Protein AF-C5T0N0-F1 (afdb_monomer)

InterPro domains:
  IPR009057 Homedomain-like superfamily [SSF46689] (10-126)
  IPR025246 Transposase IS30-like HTH domain [PF13936] (7-50)
  IPR051917 Transposase/Integrase Enzymes [PTHR10948] (7-146)

Secondary structure (DSSP, 8-state):
--PPP-S--PPPHHHHHHHHHHHHTT--HHHHHHHTT--HHHHHHHHHHHEETTEE-HHHHHHHHHHHHHHTSPP-S--TTSHHHHHHHHHHHTT--HHHHHHHHHHHS-TT-TT---HHHHHHHHHHS-SSHHHHHHHHHSTT--SS---TTS---S-S---

Nearest PDB structures (foldseek):
  4zms-assembly1_B  TM=5.453E-01  e=1.876E+00  Streptococcus pneumoniae R6
  5z4y-assembly1_B  TM=4.726E-01  e=4.750E+00  unclassified
  5z4z-assembly1_A  TM=4.767E-01  e=5.016E+00  unclassified
  3tgn-assembly1_A  TM=3.312E-01  e=2.604E+00  Streptococcus pneumoniae D39

Organism: NCBI:txid573060

Radius of gyration: 24.15 Å; Cα contacts (8 Å, |Δi|>4): 108; chains: 1; bounding box: 55×48×53 Å

Foldseek 3Di:
DDDQPPDDDDQDLVLLVLLVVVVVVVDDLVVSCVVVVHDSVVSVVLQVVQADPVGRDSVSSVVVVVVCVVVPDPDLLQDVPDPLVVVVLVVLLVLDQLQNCQVVQPVVDPPPDSSHDHSVSVVCVLQVDDDDPSSVSSLVSHPDRDPDDDPPVDDDDDDDDDD

Structure (mmCIF, N/CA/C/O backbone):
data_AF-C5T0N0-F1
#
_entry.id   AF-C5T0N0-F1
#
loop_
_atom_site.group_PDB
_atom_site.id
_atom_site.type_symbol
_atom_site.label_atom_id
_atom_site.label_alt_id
_atom_site.label_comp_id
_atom_site.label_asym_id
_atom_site.label_entity_id
_atom_site.label_seq_id
_atom_site.pdbx_PDB_ins_code
_atom_site.Cartn_x
_atom_site.Cartn_y
_atom_site.Cartn_z
_atom_site.occupancy
_atom_site.B_iso_or_equiv
_atom_site.auth_seq_id
_atom_site.auth_comp_id
_atom_site.auth_asym_id
_atom_site.auth_atom_id
_atom_site.pdbx_PDB_model_num
ATOM 1 N N . MET A 1 1 ? -11.397 -25.705 25.704 1.00 38.53 1 MET A N 1
ATOM 2 C CA . MET A 1 1 ? -11.290 -24.236 25.554 1.00 38.53 1 MET A CA 1
ATOM 3 C C . MET A 1 1 ? -10.474 -23.961 24.301 1.00 38.53 1 MET A C 1
ATOM 5 O O . MET A 1 1 ? -9.317 -24.360 24.297 1.00 38.53 1 MET A O 1
ATOM 9 N N . PRO A 1 2 ? -11.041 -23.396 23.223 1.00 42.66 2 PRO A N 1
ATOM 10 C CA . PRO A 1 2 ? -10.270 -23.150 22.011 1.00 42.66 2 PRO A CA 1
ATOM 11 C C . PRO A 1 2 ? -9.270 -22.023 22.291 1.00 42.66 2 PRO A C 1
ATOM 13 O O . PRO A 1 2 ? -9.649 -20.901 22.630 1.00 42.66 2 PRO A O 1
ATOM 16 N N . THR A 1 3 ? -7.984 -22.349 22.226 1.00 46.69 3 THR A N 1
ATOM 17 C CA . THR A 1 3 ? -6.883 -21.396 22.342 1.00 46.69 3 THR A CA 1
ATOM 18 C C . THR A 1 3 ? -6.934 -20.451 21.145 1.00 46.69 3 THR A C 1
ATOM 20 O O . THR A 1 3 ? -6.961 -20.878 19.992 1.00 46.69 3 THR A O 1
ATOM 23 N N . ALA A 1 4 ? -7.016 -19.148 21.413 1.00 55.41 4 ALA A N 1
ATOM 24 C CA . ALA A 1 4 ? -7.015 -18.135 20.368 1.00 55.41 4 ALA A CA 1
ATOM 25 C C . ALA A 1 4 ? -5.711 -18.254 19.567 1.00 55.41 4 ALA A C 1
ATOM 27 O O . ALA A 1 4 ? -4.623 -18.124 20.129 1.00 55.41 4 ALA A O 1
ATOM 28 N N . SER A 1 5 ? -5.814 -18.524 18.265 1.00 51.25 5 SER A N 1
ATOM 29 C CA . SER A 1 5 ? -4.648 -18.551 17.392 1.00 51.25 5 SER A CA 1
ATOM 30 C C . SER A 1 5 ? -3.956 -17.184 17.444 1.00 51.25 5 SER A C 1
ATOM 32 O O . SER A 1 5 ? -4.575 -16.139 17.251 1.00 51.25 5 SER A O 1
ATOM 34 N N . SER A 1 6 ? -2.649 -17.183 17.717 1.00 60.88 6 SER A N 1
ATOM 35 C CA . SER A 1 6 ? -1.809 -15.974 17.790 1.00 60.88 6 SER A CA 1
ATOM 36 C C . SER A 1 6 ? -1.534 -15.362 16.404 1.00 60.88 6 SER A C 1
ATOM 38 O O . SER A 1 6 ? -0.584 -14.607 16.203 1.00 60.88 6 SER A O 1
ATOM 40 N N . HIS A 1 7 ? -2.344 -15.708 15.402 1.00 69.12 7 HIS A N 1
ATOM 41 C CA . HIS A 1 7 ? -2.203 -15.169 14.063 1.00 69.12 7 HIS A CA 1
ATOM 42 C C . HIS A 1 7 ? -3.078 -13.928 13.935 1.00 69.12 7 HIS A C 1
ATOM 44 O O . HIS A 1 7 ? -4.301 -13.990 14.070 1.00 69.12 7 HIS A O 1
ATOM 50 N N . TYR A 1 8 ? -2.456 -12.787 13.644 1.00 75.62 8 TYR A N 1
ATOM 51 C CA . TYR A 1 8 ? -3.187 -11.559 13.356 1.00 75.62 8 TYR A CA 1
ATOM 52 C C . TYR A 1 8 ? -4.181 -11.808 12.211 1.00 75.62 8 TYR A C 1
ATOM 54 O O . TYR A 1 8 ? -3.794 -12.239 11.123 1.00 75.62 8 TYR A O 1
ATOM 62 N N . HIS A 1 9 ? -5.464 -11.560 12.477 1.00 80.25 9 HIS A N 1
ATOM 63 C CA . HIS A 1 9 ? -6.548 -11.627 11.502 1.00 80.25 9 HIS A CA 1
ATOM 64 C C . HIS A 1 9 ? -7.163 -10.242 11.363 1.00 80.25 9 HIS A C 1
ATOM 66 O O . HIS A 1 9 ? -7.634 -9.649 12.338 1.00 80.25 9 HIS A O 1
ATOM 72 N N . GLN A 1 10 ? -7.131 -9.710 10.146 1.00 84.69 10 GLN A N 1
ATOM 73 C CA . GLN A 1 10 ? -7.710 -8.409 9.869 1.00 84.69 10 GLN A CA 1
ATOM 74 C C . GLN A 1 10 ? -9.235 -8.510 9.802 1.00 84.69 10 GLN A C 1
ATOM 76 O O . GLN A 1 10 ? -9.760 -9.426 9.173 1.00 84.69 10 GLN A O 1
ATOM 81 N N . LEU A 1 11 ? -9.920 -7.538 10.416 1.00 87.25 11 LEU A N 1
ATOM 82 C CA . LEU A 1 11 ? -11.373 -7.406 10.333 1.00 87.25 11 LEU A CA 1
ATOM 83 C C . LEU A 1 11 ? -11.805 -7.204 8.881 1.00 87.25 11 LEU A C 1
ATOM 85 O O . LEU A 1 11 ? -11.363 -6.244 8.225 1.00 87.25 11 LEU A O 1
ATOM 89 N N . GLN A 1 12 ? -12.665 -8.100 8.417 1.00 89.12 12 GLN A N 1
ATOM 90 C CA . GLN A 1 12 ? -13.261 -8.051 7.089 1.00 89.12 12 GLN A CA 1
ATOM 91 C C . GLN A 1 12 ? -14.480 -7.109 7.075 1.00 89.12 12 GLN A C 1
ATOM 93 O O . GLN A 1 12 ? -14.938 -6.679 8.141 1.00 89.12 12 GLN A O 1
ATOM 98 N N . PRO A 1 13 ? -14.990 -6.711 5.897 1.00 86.56 13 PRO A N 1
ATOM 99 C CA . PRO A 1 13 ? -16.190 -5.879 5.805 1.00 86.56 13 PRO A CA 1
ATOM 100 C C . PRO A 1 13 ? -17.394 -6.482 6.544 1.00 86.56 13 PRO A C 1
ATOM 102 O O . PRO A 1 13 ? -18.126 -5.757 7.216 1.00 86.56 13 PRO A O 1
ATOM 105 N N . GLU A 1 14 ? -17.554 -7.803 6.495 1.00 90.25 14 GLU A N 1
ATOM 106 C CA . GLU A 1 14 ? -18.658 -8.543 7.116 1.00 90.25 14 GLU A CA 1
ATOM 107 C C . GLU A 1 14 ? -18.582 -8.469 8.649 1.00 90.25 14 GLU A C 1
ATOM 109 O O . GLU A 1 14 ? -19.593 -8.251 9.327 1.00 90.25 14 GLU A O 1
ATOM 114 N N . ASP A 1 15 ? -17.364 -8.546 9.201 1.00 90.00 15 ASP A N 1
ATOM 115 C CA . ASP A 1 15 ? -17.125 -8.343 10.632 1.00 90.00 15 ASP A CA 1
ATOM 116 C C . ASP A 1 15 ? -17.594 -6.940 11.052 1.00 90.00 15 ASP A C 1
ATOM 118 O O . ASP A 1 15 ? -18.262 -6.786 12.072 1.00 90.00 15 ASP A O 1
ATOM 122 N N . ARG A 1 16 ? -17.297 -5.902 10.253 1.00 90.06 16 ARG A N 1
ATOM 123 C CA . ARG A 1 16 ? -17.686 -4.508 10.550 1.00 90.06 16 ARG A CA 1
ATOM 124 C C . ARG A 1 16 ? -19.195 -4.293 10.499 1.00 90.06 16 ARG A C 1
ATOM 126 O O . ARG A 1 16 ? -19.726 -3.562 11.335 1.00 90.06 16 ARG A O 1
ATOM 133 N N . VAL A 1 17 ? -19.889 -4.927 9.553 1.00 91.69 17 VAL A N 1
ATOM 134 C CA . VAL A 1 17 ? -21.361 -4.904 9.489 1.00 91.69 17 VAL A CA 1
ATOM 135 C C . VAL A 1 17 ? -21.952 -5.523 10.757 1.00 91.69 17 VAL A C 1
ATOM 137 O O . VAL A 1 17 ? -22.823 -4.927 11.390 1.00 91.69 17 VAL A O 1
ATOM 140 N N . THR A 1 18 ? -21.409 -6.663 11.186 1.00 91.44 18 THR A N 1
ATOM 141 C CA . THR A 1 18 ? -21.847 -7.357 12.404 1.00 91.44 18 THR A CA 1
ATOM 142 C C . THR A 1 18 ? -21.590 -6.520 13.661 1.00 91.44 18 THR A C 1
ATOM 144 O O . THR A 1 18 ? -22.474 -6.392 14.508 1.00 91.44 18 THR A O 1
ATOM 147 N N . ILE A 1 19 ? -20.416 -5.881 13.769 1.00 91.69 19 ILE A N 1
ATOM 148 C CA . ILE A 1 19 ? -20.100 -4.955 14.870 1.00 91.69 19 ILE A CA 1
ATOM 149 C C . ILE A 1 19 ? -21.118 -3.810 14.916 1.00 91.69 19 ILE A C 1
ATOM 151 O O . ILE A 1 19 ? -21.615 -3.498 15.995 1.00 91.69 19 ILE A O 1
ATOM 155 N N . ALA A 1 20 ? -21.454 -3.209 13.769 1.00 90.56 20 ALA A N 1
ATOM 156 C CA . ALA A 1 20 ? -22.421 -2.114 13.706 1.00 90.56 20 ALA A CA 1
ATOM 157 C C . ALA A 1 20 ? -23.822 -2.548 14.163 1.00 90.56 20 ALA A C 1
ATOM 159 O O . ALA A 1 20 ? -24.408 -1.887 15.020 1.00 90.56 20 ALA A O 1
ATOM 160 N N . SER A 1 21 ? -24.318 -3.688 13.669 1.00 92.38 21 SER A N 1
ATOM 161 C CA . SER A 1 21 ? -25.629 -4.226 14.059 1.00 92.38 21 SER A CA 1
ATOM 162 C C . SER A 1 21 ? -25.706 -4.516 15.560 1.00 92.38 21 SER A C 1
ATOM 164 O O . SER A 1 21 ? -26.648 -4.102 16.233 1.00 92.38 21 SER A O 1
ATOM 166 N N . LEU A 1 22 ? -24.700 -5.196 16.117 1.00 91.75 22 LEU A N 1
ATOM 167 C CA . LEU A 1 22 ? -24.694 -5.552 17.538 1.00 91.75 22 LEU A CA 1
ATOM 168 C C . LEU A 1 22 ? -24.502 -4.330 18.441 1.00 91.75 22 LEU A C 1
ATOM 170 O O . LEU A 1 22 ? -25.012 -4.297 19.562 1.00 91.75 22 LEU A O 1
ATOM 174 N N . LYS A 1 23 ? -23.783 -3.311 17.961 1.00 89.81 23 LYS A N 1
ATOM 175 C CA . LYS A 1 23 ? -23.607 -2.061 18.698 1.00 89.81 23 LYS A CA 1
ATOM 176 C C . LYS A 1 23 ? -24.904 -1.253 18.759 1.00 89.81 23 LYS A C 1
ATOM 178 O O . LYS A 1 23 ? -25.201 -0.721 19.824 1.00 89.81 23 LYS A O 1
ATOM 183 N N . GLN A 1 24 ? -25.689 -1.223 17.679 1.00 89.19 24 GLN A N 1
ATOM 184 C CA . GLN A 1 24 ? -27.035 -0.626 17.669 1.00 89.19 24 GLN A CA 1
ATOM 185 C C . GLN A 1 24 ? -27.994 -1.342 18.631 1.00 89.19 24 GLN A C 1
ATOM 187 O O . GLN A 1 24 ? -28.815 -0.702 19.279 1.00 89.19 24 GLN A O 1
ATOM 192 N N . GLN A 1 25 ? -27.837 -2.657 18.791 1.00 91.44 25 GLN A N 1
ATOM 193 C CA . GLN A 1 25 ? -28.573 -3.471 19.767 1.00 91.44 25 GLN A CA 1
ATOM 194 C C . GLN A 1 25 ? -28.031 -3.347 21.209 1.00 91.44 25 GLN A C 1
ATOM 196 O O . GLN A 1 25 ? -28.440 -4.100 22.089 1.00 91.44 25 GLN A O 1
ATOM 201 N N . ASN A 1 26 ? -27.104 -2.417 21.477 1.00 90.06 26 ASN A N 1
ATOM 202 C CA . ASN A 1 26 ? -26.491 -2.178 22.790 1.00 90.06 26 ASN A CA 1
ATOM 203 C C . ASN A 1 26 ? -25.754 -3.385 23.403 1.00 90.06 26 ASN A C 1
ATOM 205 O O . ASN A 1 26 ? -25.547 -3.448 24.618 1.00 90.06 26 ASN A O 1
ATOM 209 N N . HIS A 1 27 ? -25.280 -4.330 22.586 1.00 91.81 27 HIS A N 1
ATOM 210 C CA . HIS A 1 27 ? -24.440 -5.410 23.093 1.00 91.81 27 HIS A CA 1
ATOM 211 C C . HIS A 1 27 ? -23.094 -4.888 23.619 1.00 91.81 27 HIS A C 1
ATOM 213 O O . HIS A 1 27 ? -22.478 -3.968 23.073 1.00 91.81 27 HIS A O 1
ATOM 219 N N . SER A 1 28 ? -22.590 -5.527 24.679 1.00 93.44 28 SER A N 1
ATOM 220 C CA . SER A 1 28 ? -21.266 -5.216 25.223 1.00 93.44 28 SER A CA 1
ATOM 221 C C . SER A 1 28 ? -20.149 -5.666 24.277 1.00 93.44 28 SER A C 1
ATOM 223 O O . SER A 1 28 ? -20.264 -6.679 23.584 1.00 93.44 28 SER A O 1
ATOM 225 N N . ASN A 1 29 ? -19.000 -4.983 24.317 1.00 92.38 29 ASN A N 1
ATOM 226 C CA . ASN A 1 29 ? -17.834 -5.331 23.490 1.00 92.38 29 ASN A CA 1
ATOM 227 C C . ASN A 1 29 ? -17.395 -6.798 23.677 1.00 92.38 29 ASN A C 1
ATOM 229 O O . ASN A 1 29 ? -16.913 -7.428 22.738 1.00 92.38 29 ASN A O 1
ATOM 233 N N . ARG A 1 30 ? -17.587 -7.367 24.879 1.00 92.94 30 ARG A N 1
ATOM 234 C CA . ARG A 1 30 ? -17.297 -8.781 25.171 1.00 92.94 30 ARG A CA 1
ATOM 235 C C . ARG A 1 30 ? -18.291 -9.736 24.503 1.00 92.94 30 ARG A C 1
ATOM 237 O O . ARG A 1 30 ? -17.898 -10.837 24.136 1.00 92.94 30 ARG A O 1
ATOM 244 N N . ALA A 1 31 ? -19.560 -9.350 24.359 1.00 92.62 31 ALA A N 1
ATOM 245 C CA . ALA A 1 31 ? -20.556 -10.143 23.637 1.00 92.62 31 ALA A CA 1
ATOM 246 C C . ALA A 1 31 ? -20.263 -10.153 22.130 1.00 92.62 31 ALA A C 1
ATOM 248 O O . ALA A 1 31 ? -20.165 -11.227 21.542 1.00 92.62 31 ALA A O 1
ATOM 249 N N . ILE A 1 32 ? -19.982 -8.979 21.555 1.00 92.38 32 ILE A N 1
ATOM 250 C CA . ILE A 1 32 ? -19.588 -8.824 20.143 1.00 92.38 32 ILE A CA 1
ATOM 251 C C . ILE A 1 32 ? -18.346 -9.670 19.827 1.00 92.38 32 ILE A C 1
ATOM 253 O O . ILE A 1 32 ? -18.305 -10.406 18.845 1.00 92.38 32 ILE A O 1
ATOM 257 N N . ALA A 1 33 ? -17.339 -9.615 20.701 1.00 92.56 33 ALA A N 1
ATOM 258 C CA . ALA A 1 33 ? -16.105 -10.377 20.553 1.00 92.56 33 ALA A CA 1
ATOM 259 C C . ALA A 1 33 ? -16.329 -11.899 20.557 1.00 92.56 33 ALA A C 1
ATOM 261 O O . ALA A 1 33 ? -15.711 -12.608 19.763 1.00 92.56 33 ALA A O 1
ATOM 262 N N . ARG A 1 34 ? -17.234 -12.400 21.412 1.00 92.50 34 ARG A N 1
ATOM 263 C CA . ARG A 1 34 ? -17.602 -13.825 21.440 1.00 92.50 34 ARG A CA 1
ATOM 264 C C . ARG A 1 34 ? -18.289 -14.257 20.149 1.00 92.50 34 ARG A C 1
ATOM 266 O O . ARG A 1 34 ? -17.954 -15.318 19.639 1.00 92.50 34 ARG A O 1
ATOM 273 N N . GLN A 1 35 ? -19.188 -13.431 19.616 1.00 91.56 35 GLN A N 1
ATOM 274 C CA . GLN A 1 35 ? -19.923 -13.730 18.386 1.00 91.56 35 GLN A CA 1
ATOM 275 C C . GLN A 1 35 ? -19.025 -13.739 17.143 1.00 91.56 35 GLN A C 1
ATOM 277 O O . GLN A 1 35 ? -19.210 -14.566 16.261 1.00 91.56 35 GLN A O 1
ATOM 282 N N . LEU A 1 36 ? -18.018 -12.862 17.093 1.00 89.12 36 LEU A N 1
ATOM 283 C CA . LEU A 1 36 ? -17.050 -12.803 15.989 1.00 89.12 36 LEU A CA 1
ATOM 284 C C . LEU A 1 36 ? -15.839 -13.725 16.178 1.00 89.12 36 LEU A C 1
ATOM 286 O O . LEU A 1 36 ? -14.947 -13.751 15.331 1.00 89.12 36 LEU A O 1
ATOM 290 N N . HIS A 1 37 ? -15.759 -14.444 17.301 1.00 89.38 37 HIS A N 1
ATOM 291 C CA . HIS A 1 37 ? -14.575 -15.215 17.688 1.00 89.38 37 HIS A CA 1
ATOM 292 C C . HIS A 1 37 ? -13.284 -14.371 17.608 1.00 89.38 37 HIS A C 1
ATOM 294 O O . HIS A 1 37 ? -12.274 -14.758 17.007 1.00 89.38 37 HIS A O 1
ATOM 300 N N . ARG A 1 38 ? -13.330 -13.164 18.186 1.00 88.75 38 ARG A N 1
ATOM 301 C CA . ARG A 1 38 ? -12.212 -12.209 18.253 1.00 88.75 38 ARG A CA 1
ATOM 302 C C . ARG A 1 38 ? -11.928 -11.800 19.691 1.00 88.75 38 ARG A C 1
ATOM 304 O O . ARG A 1 38 ? -12.728 -12.012 20.595 1.00 88.75 38 ARG A O 1
ATOM 311 N N . SER A 1 39 ? -10.772 -11.175 19.910 1.00 90.19 39 SER A N 1
ATOM 312 C CA . SER A 1 39 ? -10.462 -10.604 21.219 1.00 90.19 39 SER A CA 1
ATOM 313 C C . SER A 1 39 ? -11.333 -9.363 21.495 1.00 90.19 39 SER A C 1
ATOM 315 O O . SER A 1 39 ? -11.531 -8.543 20.589 1.00 90.19 39 SER A O 1
ATOM 317 N N . PRO A 1 40 ? -11.802 -9.147 22.740 1.00 90.25 40 PRO A N 1
ATOM 318 C CA . PRO A 1 40 ? -12.497 -7.914 23.119 1.00 90.25 40 PRO A CA 1
ATOM 319 C C . PRO A 1 40 ? -11.666 -6.648 22.870 1.00 90.25 40 PRO A C 1
ATOM 321 O O . PRO A 1 40 ? -12.216 -5.601 22.531 1.00 90.25 40 PRO A O 1
ATOM 324 N N . ALA A 1 41 ? -10.337 -6.752 22.978 1.00 90.25 41 ALA A N 1
ATOM 325 C CA . ALA A 1 41 ? -9.419 -5.659 22.675 1.00 90.25 41 ALA A CA 1
ATOM 326 C C . ALA A 1 41 ? -9.455 -5.268 21.187 1.00 90.25 41 ALA A C 1
ATOM 328 O O . ALA A 1 41 ? -9.376 -4.083 20.869 1.00 90.25 41 ALA A O 1
ATOM 329 N N . THR A 1 42 ? -9.618 -6.231 20.272 1.00 90.75 42 THR A N 1
ATOM 330 C CA . THR A 1 42 ? -9.764 -5.960 18.833 1.00 90.75 42 THR A CA 1
ATOM 331 C C . THR A 1 42 ? -11.011 -5.121 18.562 1.00 90.75 42 THR A C 1
ATOM 333 O O . THR A 1 42 ? -10.915 -4.105 17.879 1.00 90.75 42 THR A O 1
ATOM 336 N N . ILE A 1 43 ? -12.150 -5.503 19.150 1.00 91.25 43 ILE A N 1
ATOM 337 C CA . ILE A 1 43 ? -13.418 -4.773 19.004 1.00 91.25 43 ILE A CA 1
ATOM 338 C C . ILE A 1 43 ? -13.306 -3.368 19.602 1.00 91.25 43 ILE A C 1
ATOM 340 O O . ILE A 1 43 ? -13.660 -2.393 18.949 1.00 91.25 43 ILE A O 1
ATOM 344 N N . SER A 1 44 ? -12.737 -3.245 20.806 1.00 92.00 44 SER A N 1
ATOM 345 C CA . SER A 1 44 ? -12.542 -1.942 21.452 1.00 92.00 44 SER A CA 1
ATOM 346 C C . SER A 1 44 ? -11.688 -0.996 20.606 1.00 92.00 44 SER A C 1
ATOM 348 O O . SER A 1 44 ? -12.047 0.166 20.441 1.00 92.00 44 SER A O 1
ATOM 350 N N . ARG A 1 45 ? -10.573 -1.487 20.044 1.00 89.94 45 ARG A N 1
ATOM 351 C CA . ARG A 1 45 ? -9.693 -0.685 19.181 1.00 89.94 45 ARG A CA 1
ATOM 352 C C . ARG A 1 45 ? -10.372 -0.294 17.869 1.00 89.94 45 ARG A C 1
ATOM 354 O O . ARG A 1 45 ? -10.106 0.791 17.370 1.00 89.94 45 ARG A O 1
ATOM 361 N N . GLU A 1 46 ? -11.190 -1.169 17.284 1.00 90.94 46 GLU A N 1
ATOM 362 C CA . GLU A 1 46 ? -11.925 -0.860 16.049 1.00 90.94 46 GLU A CA 1
ATOM 363 C C . GLU A 1 46 ? -12.973 0.229 16.281 1.00 90.94 46 GLU A C 1
ATOM 365 O O . GLU A 1 46 ? -13.047 1.166 15.486 1.00 90.94 46 GLU A O 1
ATOM 370 N N . LEU A 1 47 ? -13.735 0.126 17.376 1.00 89.19 47 LEU A N 1
ATOM 371 C CA . LEU A 1 47 ? -14.719 1.134 17.761 1.00 89.19 47 LEU A CA 1
ATOM 372 C C . LEU A 1 47 ? -14.026 2.470 18.043 1.00 89.19 47 LEU A C 1
ATOM 374 O O . LEU A 1 47 ? -14.338 3.443 17.382 1.00 89.19 47 LEU A O 1
ATOM 378 N N . GLN A 1 48 ? -13.009 2.507 18.911 1.00 88.88 48 GLN A N 1
ATOM 379 C CA . GLN A 1 48 ? -12.295 3.751 19.241 1.00 88.88 48 GLN A CA 1
ATOM 380 C C . GLN A 1 48 ? -11.666 4.450 18.027 1.00 88.88 48 GLN A C 1
ATOM 382 O O . GLN A 1 48 ? -11.591 5.672 17.992 1.00 88.88 48 GLN A O 1
ATOM 387 N N . ARG A 1 49 ? -11.176 3.693 17.038 1.00 85.75 49 ARG A N 1
ATOM 388 C CA . ARG A 1 49 ? -10.500 4.265 15.859 1.00 85.75 49 ARG A CA 1
ATOM 389 C C . ARG A 1 49 ? -11.446 4.790 14.789 1.00 85.75 49 ARG A C 1
ATOM 391 O O . ARG A 1 49 ? -10.999 5.562 13.945 1.00 85.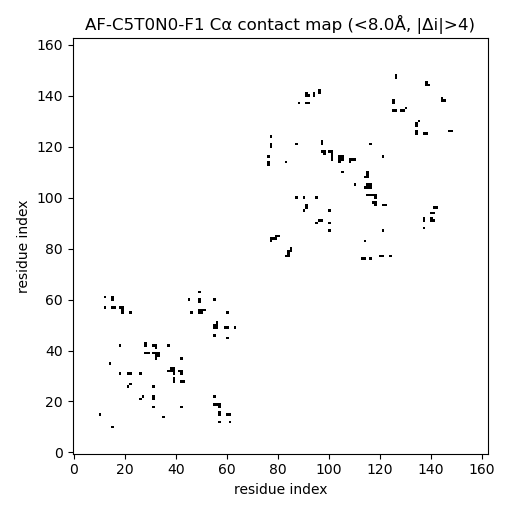75 49 ARG A O 1
ATOM 398 N N . ASN A 1 50 ? -12.679 4.297 14.749 1.00 84.56 50 ASN A N 1
ATOM 399 C CA . ASN A 1 50 ? -13.628 4.621 13.686 1.00 84.56 50 ASN A CA 1
ATOM 400 C C . ASN A 1 50 ? -14.986 5.083 14.242 1.00 84.56 50 ASN A C 1
ATOM 402 O O . ASN A 1 50 ? -15.981 5.022 13.520 1.00 84.56 50 ASN A O 1
ATOM 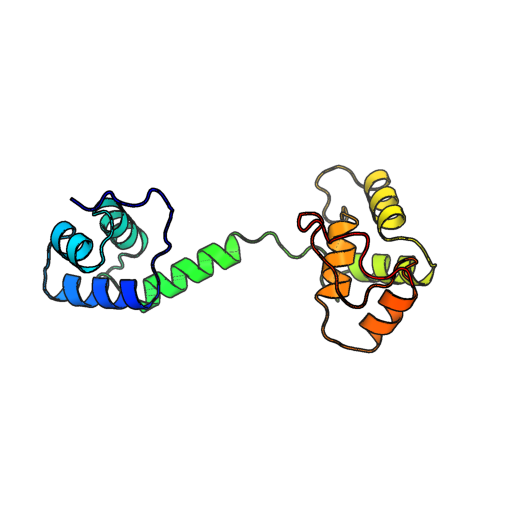406 N N . ASP A 1 51 ? -15.030 5.503 15.508 1.00 80.81 51 ASP A N 1
ATOM 407 C CA . ASP A 1 51 ? -16.198 6.159 16.086 1.00 80.81 51 ASP A CA 1
ATOM 408 C C . ASP A 1 51 ? -16.364 7.527 15.427 1.00 80.81 51 ASP A C 1
ATOM 410 O O . ASP A 1 51 ? -15.383 8.253 15.231 1.00 80.81 51 ASP A O 1
ATOM 414 N N . CYS A 1 52 ? -17.589 7.875 15.055 1.00 76.31 52 CYS A N 1
ATOM 415 C CA . CYS A 1 52 ? -17.913 9.212 14.580 1.00 76.31 52 CYS A CA 1
ATOM 416 C C . CYS A 1 52 ? -19.010 9.825 15.453 1.00 76.31 52 CYS A C 1
ATOM 418 O O . CYS A 1 52 ? -19.583 9.165 16.317 1.00 76.31 52 CYS A O 1
ATOM 420 N N . SER A 1 53 ? -19.308 11.106 15.244 1.00 73.00 53 SER A N 1
ATOM 421 C CA . SER A 1 53 ? -20.300 11.838 16.042 1.00 73.00 53 SER A CA 1
ATOM 422 C C . SER A 1 53 ? -21.706 11.222 16.013 1.00 73.00 53 SER A C 1
ATOM 424 O O . SER A 1 53 ? -22.480 11.457 16.934 1.00 73.00 53 SER A O 1
ATOM 426 N N . SER A 1 54 ? -22.035 10.416 14.997 1.00 77.38 54 SER A N 1
ATOM 427 C CA . SER A 1 54 ? -23.301 9.679 14.878 1.00 77.38 54 SER A CA 1
ATOM 428 C C . SER A 1 54 ? -23.211 8.197 15.287 1.00 77.38 54 SER A C 1
ATOM 430 O O . SER A 1 54 ? -24.169 7.449 15.094 1.00 77.38 54 SER A O 1
ATOM 432 N N . GLY A 1 55 ? -22.088 7.769 15.875 1.00 80.19 55 GLY A N 1
ATOM 433 C CA . GLY A 1 55 ? -21.822 6.398 16.317 1.00 80.19 55 GLY A CA 1
ATOM 434 C C . GLY A 1 55 ? -20.992 5.572 15.328 1.00 80.19 55 GLY A C 1
ATOM 435 O O . GLY A 1 55 ? -20.438 6.071 14.356 1.00 80.19 55 GLY A O 1
ATOM 436 N N . TYR A 1 56 ? -20.879 4.264 15.563 1.00 82.88 56 TYR A N 1
ATOM 437 C CA . TYR A 1 56 ? -20.034 3.405 14.730 1.00 82.88 56 TYR A CA 1
ATOM 438 C C . TYR A 1 56 ? -20.660 3.111 13.353 1.00 82.88 56 TYR A C 1
ATOM 440 O O . TYR A 1 56 ? -21.644 2.376 13.247 1.00 82.88 56 TYR A O 1
ATOM 448 N N . GLY A 1 57 ? -20.041 3.624 12.282 1.00 83.62 57 GLY A N 1
ATOM 449 C CA . GLY A 1 57 ? -20.439 3.370 10.893 1.00 83.62 57 GLY A CA 1
ATOM 450 C C . GLY A 1 57 ? -19.532 2.362 10.176 1.00 83.62 57 GLY A C 1
ATOM 451 O O . GLY A 1 57 ? -18.352 2.636 9.948 1.00 83.62 57 GLY A O 1
ATOM 452 N N . ASN A 1 58 ? -20.080 1.222 9.737 1.00 84.38 58 ASN A N 1
ATOM 453 C CA . ASN A 1 58 ? -19.304 0.166 9.061 1.00 84.38 58 ASN A CA 1
ATOM 454 C C . ASN A 1 58 ? -18.620 0.650 7.760 1.00 84.38 58 ASN A C 1
ATOM 456 O O . ASN A 1 58 ? -17.426 0.410 7.567 1.00 84.38 58 ASN A O 1
ATOM 460 N N . ALA A 1 59 ? -19.332 1.395 6.907 1.00 84.62 59 ALA A N 1
ATOM 461 C CA . ALA A 1 59 ? -18.803 1.924 5.650 1.00 84.62 59 ALA A CA 1
ATOM 462 C C . ALA A 1 59 ? -17.692 2.958 5.890 1.00 84.62 59 ALA A C 1
ATOM 464 O O . ALA A 1 59 ? -16.679 2.969 5.188 1.00 84.62 59 ALA A O 1
ATOM 465 N N . HIS A 1 60 ? -17.843 3.781 6.932 1.00 86.00 60 HIS A N 1
ATOM 466 C CA . HIS A 1 60 ? -16.828 4.744 7.348 1.00 86.00 60 HIS A CA 1
ATOM 467 C C . HIS A 1 60 ? -15.561 4.036 7.849 1.00 86.00 60 HIS A C 1
ATOM 469 O O . HIS A 1 60 ? -14.464 4.331 7.374 1.00 86.00 60 HIS A O 1
ATOM 475 N N . ALA A 1 61 ? -15.706 3.041 8.730 1.00 84.38 61 ALA A N 1
ATOM 476 C CA . ALA A 1 61 ? -14.591 2.235 9.226 1.00 84.38 61 ALA A CA 1
ATOM 477 C C . ALA A 1 61 ? -13.845 1.508 8.091 1.00 84.38 61 ALA A C 1
ATOM 479 O O . ALA A 1 61 ? -12.608 1.481 8.061 1.00 84.38 61 ALA A O 1
ATOM 480 N N . GLN A 1 62 ? -14.586 0.975 7.113 1.00 85.00 62 GLN A N 1
ATOM 481 C CA . GLN A 1 62 ? -14.012 0.356 5.920 1.00 85.00 62 GLN A CA 1
ATOM 482 C C . GLN A 1 62 ? -13.236 1.375 5.072 1.00 85.00 62 GLN A C 1
ATOM 484 O O . GLN A 1 62 ? -12.078 1.125 4.723 1.00 85.00 62 GLN A O 1
ATOM 489 N N . SER A 1 63 ? -13.837 2.532 4.780 1.00 85.94 63 SER A N 1
ATOM 490 C CA . SER A 1 63 ? -13.205 3.609 4.007 1.00 85.94 63 SER A CA 1
ATOM 491 C C . SER A 1 63 ? -11.917 4.101 4.670 1.00 85.94 63 SER A C 1
ATOM 493 O O . SER A 1 63 ? -10.861 4.121 4.036 1.00 85.94 63 SER A O 1
ATOM 495 N N . GLN A 1 64 ? -11.951 4.368 5.978 1.00 86.19 64 GLN A N 1
ATOM 496 C CA . GLN A 1 64 ? -10.778 4.777 6.746 1.00 86.19 64 GLN A CA 1
ATOM 497 C C . GLN A 1 64 ? -9.671 3.712 6.744 1.00 86.19 64 GLN A C 1
ATOM 499 O O . GLN A 1 64 ? -8.488 4.030 6.598 1.00 86.19 64 GLN A O 1
ATOM 504 N N . SER A 1 65 ? -10.025 2.428 6.869 1.00 83.94 65 SER A N 1
ATOM 505 C CA . SER A 1 65 ? -9.049 1.337 6.761 1.00 83.94 65 SER A CA 1
ATOM 506 C C . SER A 1 65 ? -8.386 1.295 5.379 1.00 83.94 65 SER A C 1
ATOM 508 O O . SER A 1 65 ? -7.176 1.062 5.284 1.00 83.94 65 SER A O 1
ATOM 510 N N . LEU A 1 66 ? -9.151 1.502 4.306 1.00 85.19 66 LEU A N 1
ATOM 511 C CA . LEU A 1 66 ? -8.617 1.563 2.944 1.00 85.19 66 LEU A CA 1
ATOM 512 C C . LEU A 1 66 ? -7.747 2.804 2.739 1.00 85.19 66 LEU A C 1
ATOM 514 O O . LEU A 1 66 ? -6.668 2.694 2.158 1.00 85.19 66 LEU A O 1
ATOM 518 N N . GLN A 1 67 ? -8.162 3.958 3.256 1.00 85.94 67 GLN A N 1
ATOM 519 C CA . GLN A 1 67 ? -7.401 5.200 3.182 1.00 85.94 67 GLN A CA 1
ATOM 520 C C . GLN A 1 67 ? -6.053 5.072 3.891 1.00 85.94 67 GLN A C 1
ATOM 522 O O . GLN A 1 67 ? -5.026 5.345 3.278 1.00 85.94 67 GLN A O 1
ATOM 527 N N . ARG A 1 68 ? -6.013 4.539 5.119 1.00 83.75 68 ARG A N 1
ATOM 528 C CA . ARG A 1 68 ? -4.749 4.270 5.831 1.00 83.75 68 ARG A CA 1
ATOM 529 C C . ARG A 1 68 ? -3.824 3.348 5.037 1.00 83.75 68 ARG A C 1
ATOM 531 O O . ARG A 1 68 ? -2.623 3.589 4.967 1.00 83.75 68 ARG A O 1
ATOM 538 N N . ARG A 1 69 ? -4.376 2.322 4.379 1.00 81.81 69 ARG A N 1
ATOM 539 C CA . ARG A 1 69 ? -3.606 1.439 3.482 1.00 81.81 69 ARG A CA 1
ATOM 540 C C . ARG A 1 69 ? -3.091 2.151 2.236 1.00 81.81 69 ARG A C 1
ATOM 542 O O . ARG A 1 69 ? -2.027 1.789 1.749 1.00 81.81 69 ARG A O 1
ATOM 549 N N . ARG A 1 70 ? -3.839 3.113 1.695 1.00 77.50 70 ARG A N 1
ATOM 550 C CA . ARG A 1 70 ? -3.414 3.923 0.545 1.00 77.50 70 ARG A CA 1
ATOM 551 C C . ARG A 1 70 ? -2.309 4.897 0.953 1.00 77.50 70 ARG A C 1
ATOM 553 O O . ARG A 1 70 ? -1.256 4.874 0.334 1.00 77.50 70 ARG A O 1
ATOM 560 N N . CYS A 1 71 ? -2.510 5.665 2.022 1.00 77.19 71 CYS A N 1
ATOM 561 C CA . CYS A 1 71 ? -1.549 6.654 2.518 1.00 77.19 71 CYS A CA 1
ATOM 562 C C . CYS A 1 71 ? -0.274 6.021 3.098 1.00 77.19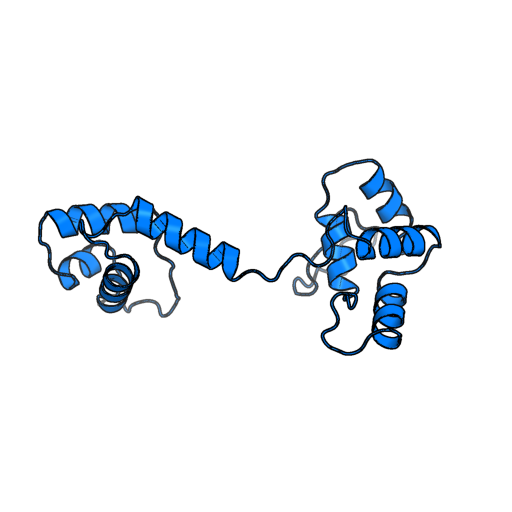 71 CYS A C 1
ATOM 564 O O . CYS A 1 71 ? 0.785 6.631 3.048 1.00 77.19 71 CYS A O 1
ATOM 566 N N . GLY A 1 72 ? -0.357 4.799 3.632 1.00 71.75 72 GLY A N 1
ATOM 567 C CA . GLY A 1 72 ? 0.808 4.062 4.128 1.00 71.75 72 GLY A CA 1
ATOM 568 C C . GLY A 1 72 ? 1.670 3.429 3.031 1.00 71.75 72 GLY A C 1
ATOM 569 O O . GLY A 1 72 ? 2.707 2.845 3.344 1.00 71.75 72 GLY A O 1
ATOM 570 N N . ARG A 1 73 ? 1.256 3.492 1.757 1.00 70.69 73 ARG A N 1
ATOM 571 C CA . ARG A 1 73 ? 2.083 3.010 0.647 1.00 70.69 73 ARG A CA 1
ATOM 572 C C . ARG A 1 73 ? 3.052 4.110 0.218 1.00 70.69 73 ARG A C 1
ATOM 574 O O . ARG A 1 73 ? 2.612 5.238 0.011 1.00 70.69 73 ARG A O 1
ATOM 581 N N . PRO A 1 74 ? 4.350 3.796 0.053 1.00 66.31 74 PRO A N 1
ATOM 582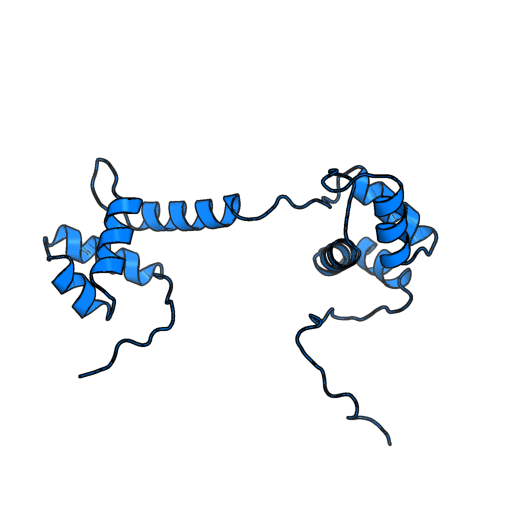 C CA . PRO A 1 74 ? 5.302 4.766 -0.463 1.00 66.31 74 PRO A CA 1
ATOM 583 C C . PRO A 1 74 ? 4.869 5.227 -1.858 1.00 66.31 74 PRO A C 1
ATOM 585 O O . PRO A 1 74 ? 4.333 4.436 -2.640 1.00 66.31 74 PRO A O 1
ATOM 588 N N . ALA A 1 75 ? 5.115 6.502 -2.163 1.00 66.56 75 ALA A N 1
ATOM 589 C CA . ALA A 1 75 ? 4.837 7.060 -3.478 1.00 66.56 75 ALA A CA 1
ATOM 590 C C . ALA A 1 75 ? 5.544 6.242 -4.572 1.00 66.56 75 ALA A C 1
ATOM 592 O O . ALA A 1 75 ? 6.695 5.816 -4.417 1.00 66.56 75 ALA A O 1
ATOM 593 N N . ILE A 1 76 ? 4.846 6.015 -5.686 1.00 66.25 76 ILE A N 1
ATOM 594 C CA . ILE A 1 76 ? 5.413 5.324 -6.844 1.00 66.25 76 ILE A CA 1
ATOM 595 C C . ILE A 1 76 ? 6.467 6.251 -7.457 1.00 66.25 76 ILE A C 1
ATOM 597 O O . ILE A 1 76 ? 6.130 7.241 -8.095 1.00 66.25 76 ILE A O 1
ATOM 601 N N . LYS A 1 77 ? 7.752 5.934 -7.259 1.00 69.12 77 LYS A N 1
ATOM 602 C CA . LYS A 1 77 ? 8.874 6.757 -7.754 1.00 69.12 77 LYS A CA 1
ATOM 603 C C . LYS A 1 77 ? 8.978 6.807 -9.284 1.00 69.12 77 LYS A C 1
ATOM 605 O O . LYS A 1 77 ? 9.499 7.762 -9.847 1.00 69.12 77 LYS A O 1
ATOM 610 N N . LEU A 1 78 ? 8.515 5.757 -9.955 1.00 72.56 78 LEU A N 1
ATOM 611 C CA . LEU A 1 78 ? 8.552 5.618 -11.409 1.00 72.56 78 LEU A CA 1
ATOM 612 C C . LEU A 1 78 ? 7.123 5.694 -11.950 1.00 72.56 78 LEU A C 1
ATOM 614 O O . LEU A 1 78 ? 6.465 4.672 -12.143 1.00 72.56 78 LEU A O 1
ATOM 618 N N . HIS A 1 79 ? 6.641 6.919 -12.133 1.00 74.06 79 HIS A N 1
ATOM 619 C CA . HIS A 1 79 ? 5.409 7.189 -12.866 1.00 74.06 79 HIS A CA 1
ATOM 620 C C . HIS A 1 79 ? 5.724 7.274 -14.370 1.00 74.06 79 HIS A C 1
ATOM 622 O O . HIS A 1 79 ? 6.771 7.828 -14.698 1.00 74.06 79 HIS A O 1
ATOM 628 N N . PRO A 1 80 ? 4.862 6.787 -15.283 1.00 70.62 80 PRO A N 1
ATOM 629 C CA . PRO A 1 80 ? 5.089 6.893 -16.730 1.00 70.62 80 PRO A CA 1
ATOM 630 C C . PRO A 1 80 ? 5.390 8.320 -17.217 1.00 70.62 80 PRO A C 1
ATOM 632 O O . PRO A 1 80 ? 6.210 8.505 -18.108 1.00 70.62 80 PRO A O 1
ATOM 635 N N . ASP A 1 81 ? 4.790 9.322 -16.575 1.00 75.31 81 ASP A N 1
ATOM 636 C CA . ASP A 1 81 ? 4.989 10.739 -16.915 1.00 75.31 81 ASP A CA 1
ATOM 637 C C . ASP A 1 81 ? 6.137 11.410 -16.138 1.00 75.31 81 ASP A C 1
ATOM 639 O O . ASP A 1 81 ? 6.321 12.623 -16.220 1.00 75.31 81 ASP A O 1
ATOM 643 N N . SER A 1 82 ? 6.909 10.664 -15.336 1.00 83.62 82 SER A N 1
ATOM 644 C CA . SER A 1 82 ? 8.029 11.252 -14.598 1.00 83.62 82 SER A CA 1
ATOM 645 C C . SER A 1 82 ? 9.273 11.388 -15.478 1.00 83.62 82 SER A C 1
ATOM 647 O O . SER A 1 82 ? 9.606 10.507 -16.272 1.00 83.62 82 SER A O 1
ATOM 649 N N . ILE A 1 83 ? 10.031 12.470 -15.274 1.00 85.25 83 ILE A N 1
ATOM 650 C CA . ILE A 1 83 ? 11.333 12.693 -15.934 1.00 85.25 83 ILE A CA 1
ATOM 651 C C . ILE A 1 83 ? 12.263 11.494 -15.700 1.00 85.25 83 ILE A C 1
ATOM 653 O O . ILE A 1 83 ? 12.976 11.046 -16.595 1.00 85.25 83 ILE A O 1
ATOM 657 N N . LEU A 1 84 ? 12.209 10.922 -14.496 1.00 86.75 84 LEU A N 1
ATOM 658 C CA . LEU A 1 84 ? 12.991 9.752 -14.122 1.00 86.75 84 LEU A CA 1
ATOM 659 C C . LEU A 1 84 ? 12.643 8.521 -14.960 1.00 86.75 84 LEU A C 1
ATOM 661 O O . LEU A 1 84 ? 13.540 7.775 -15.344 1.00 86.75 84 LEU A O 1
ATOM 665 N N . TRP A 1 85 ? 11.362 8.309 -15.265 1.00 87.94 85 TRP A N 1
ATOM 666 C CA . TRP A 1 85 ? 10.948 7.222 -16.143 1.00 87.94 85 TRP A CA 1
ATOM 667 C C . TRP A 1 85 ? 11.440 7.437 -17.573 1.00 87.94 85 TRP A C 1
ATOM 669 O O . TRP A 1 85 ? 11.999 6.509 -18.154 1.00 87.94 85 TRP A O 1
ATOM 679 N N . ALA A 1 86 ? 11.329 8.656 -18.107 1.00 87.44 8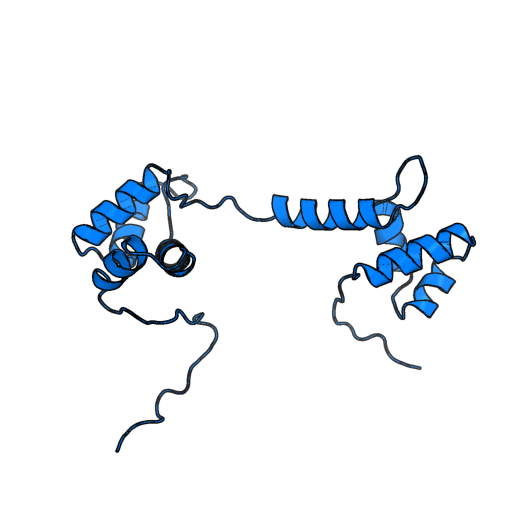6 ALA A N 1
ATOM 680 C CA . ALA A 1 86 ? 11.857 8.983 -19.432 1.00 87.44 86 ALA A CA 1
ATOM 681 C C . ALA A 1 86 ? 13.371 8.708 -19.531 1.00 87.44 86 ALA A C 1
ATOM 683 O O . ALA A 1 86 ? 13.826 8.096 -20.501 1.00 87.44 86 ALA A O 1
ATOM 684 N N . LEU A 1 87 ? 14.139 9.068 -18.496 1.00 89.44 87 LEU A N 1
ATOM 685 C CA . LEU A 1 87 ? 15.568 8.751 -18.403 1.00 89.44 87 LEU A CA 1
ATOM 686 C C . LEU A 1 87 ? 15.827 7.240 -18.356 1.00 89.44 87 LEU A C 1
ATOM 688 O O . LEU A 1 87 ? 16.687 6.741 -19.080 1.00 89.44 87 LEU A O 1
ATOM 692 N N . VAL A 1 88 ? 15.079 6.494 -17.538 1.00 89.62 88 VAL A N 1
ATOM 693 C CA . VAL A 1 88 ? 15.212 5.030 -17.447 1.00 89.62 88 VAL A CA 1
ATOM 694 C C . VAL A 1 88 ? 14.899 4.368 -18.792 1.00 89.62 88 VAL A C 1
ATOM 696 O O . VAL A 1 88 ? 15.670 3.521 -19.236 1.00 89.62 88 VAL A O 1
ATOM 699 N N . VAL A 1 89 ? 13.823 4.771 -19.473 1.00 89.31 89 VAL A N 1
ATOM 700 C CA . VAL A 1 89 ? 13.454 4.264 -20.808 1.00 89.31 89 VAL A CA 1
ATOM 701 C C . VAL A 1 89 ? 14.543 4.570 -21.833 1.00 89.31 89 VAL A C 1
ATOM 703 O O . VAL A 1 89 ? 14.918 3.689 -22.607 1.00 89.31 89 VAL A O 1
ATOM 706 N N . HIS A 1 90 ? 15.090 5.787 -21.819 1.00 90.25 90 HIS A N 1
ATOM 707 C CA . HIS A 1 90 ? 16.188 6.165 -22.703 1.00 90.25 90 HIS A CA 1
ATOM 708 C C . HIS A 1 90 ? 17.426 5.279 -22.484 1.00 90.25 90 HIS A C 1
ATOM 710 O O . HIS A 1 90 ? 17.959 4.721 -23.440 1.00 90.25 90 HIS A O 1
ATOM 716 N N . LEU A 1 91 ? 17.835 5.063 -21.230 1.00 90.38 91 LEU A N 1
ATOM 717 C CA . LEU A 1 91 ? 18.976 4.199 -20.904 1.00 90.38 91 LEU A CA 1
ATOM 718 C C . LEU A 1 91 ? 18.721 2.725 -21.266 1.00 90.38 91 LEU A C 1
ATOM 720 O O . LEU A 1 91 ? 19.618 2.050 -21.772 1.00 90.38 91 LEU A O 1
ATOM 724 N N . LEU A 1 92 ? 17.496 2.224 -21.076 1.00 90.38 92 LEU A N 1
ATOM 725 C CA . LEU A 1 92 ? 17.114 0.870 -21.496 1.00 90.38 92 LEU A CA 1
ATOM 726 C C . LEU A 1 92 ? 17.210 0.702 -23.020 1.00 90.38 92 LEU A C 1
ATOM 728 O O . LEU A 1 92 ? 17.738 -0.304 -23.496 1.00 90.38 92 LEU A O 1
ATOM 732 N N . ARG A 1 93 ? 16.791 1.709 -23.799 1.00 89.25 93 ARG A N 1
ATOM 733 C CA . ARG A 1 93 ? 16.948 1.720 -25.267 1.00 89.25 93 ARG A CA 1
ATOM 734 C C . ARG A 1 93 ? 18.412 1.692 -25.704 1.00 89.25 93 ARG A C 1
ATOM 736 O O . ARG A 1 93 ? 18.737 1.033 -26.688 1.00 89.25 93 ARG A O 1
ATOM 743 N N . LEU A 1 94 ? 19.303 2.301 -24.922 1.00 89.69 94 LEU A N 1
ATOM 744 C CA . LEU A 1 94 ? 20.758 2.206 -25.096 1.00 89.69 94 LEU A CA 1
ATOM 745 C C . LEU A 1 94 ? 21.349 0.854 -24.647 1.00 89.69 94 LEU A C 1
ATOM 747 O O . LEU A 1 94 ? 22.568 0.710 -24.595 1.00 89.69 94 LEU A O 1
ATOM 751 N N . ARG A 1 95 ? 20.510 -0.146 -24.335 1.00 86.94 95 ARG A N 1
ATOM 752 C CA . ARG A 1 95 ? 20.894 -1.496 -23.878 1.00 86.94 95 ARG A CA 1
ATOM 753 C C . ARG A 1 95 ? 21.592 -1.531 -22.516 1.00 86.94 95 ARG A C 1
ATOM 755 O O . ARG A 1 95 ? 22.292 -2.499 -22.212 1.00 86.94 95 ARG A O 1
ATOM 762 N N . TRP A 1 96 ? 21.377 -0.523 -21.673 1.00 89.88 96 TRP A N 1
ATOM 763 C CA . TRP A 1 96 ? 21.850 -0.567 -20.290 1.00 89.88 96 TRP A CA 1
ATOM 764 C C . TRP A 1 96 ? 21.000 -1.539 -19.475 1.00 89.88 96 TRP A C 1
ATOM 766 O O . TRP A 1 96 ? 19.775 -1.577 -19.603 1.00 89.88 96 TRP A O 1
ATOM 776 N N . SER A 1 97 ? 21.632 -2.319 -18.599 1.00 87.75 97 SER A N 1
ATOM 777 C CA . SER A 1 97 ? 20.894 -3.189 -17.685 1.00 87.75 97 SER A CA 1
ATOM 778 C C . SER A 1 97 ? 20.234 -2.371 -16.562 1.00 87.75 97 SER A C 1
ATOM 780 O O . SER A 1 97 ? 20.789 -1.358 -16.128 1.00 87.75 97 SER A O 1
ATOM 782 N N . PRO A 1 98 ? 19.088 -2.813 -16.006 1.00 90.38 98 PRO A N 1
ATOM 783 C CA . PRO A 1 98 ? 18.478 -2.160 -14.844 1.00 90.38 98 PRO A CA 1
ATOM 784 C C . PRO A 1 98 ? 19.436 -1.991 -13.654 1.00 90.38 98 PRO A C 1
ATOM 786 O O . PRO A 1 98 ? 19.334 -1.019 -12.908 1.00 90.38 98 PRO A O 1
ATOM 789 N N . GLU A 1 99 ? 20.390 -2.910 -13.489 1.00 89.69 99 GLU A N 1
ATOM 790 C CA . GLU A 1 99 ? 21.447 -2.830 -12.475 1.00 89.69 99 GLU A CA 1
ATOM 791 C C . GLU A 1 99 ? 22.452 -1.712 -12.772 1.00 89.69 99 GLU A C 1
ATOM 793 O O . GLU A 1 99 ? 22.782 -0.943 -11.870 1.00 89.69 99 GLU A O 1
ATOM 798 N N . GLN A 1 100 ? 22.885 -1.565 -14.029 1.00 91.31 100 GLN A N 1
ATOM 799 C CA . GLN A 1 100 ? 23.766 -0.473 -14.458 1.00 91.31 100 GLN A CA 1
ATOM 800 C C . GLN A 1 100 ? 23.097 0.892 -14.292 1.00 91.31 100 GLN A C 1
ATOM 802 O O . GLN A 1 100 ? 23.733 1.836 -13.818 1.00 91.31 100 GLN A O 1
ATOM 807 N N . ILE A 1 101 ? 21.808 0.991 -14.626 1.00 89.94 101 ILE A N 1
ATOM 808 C CA . ILE A 1 101 ? 21.023 2.217 -14.448 1.00 89.94 101 ILE A CA 1
ATOM 809 C C . ILE A 1 101 ? 20.945 2.571 -12.959 1.00 89.94 101 ILE A C 1
ATOM 811 O O . ILE A 1 101 ? 21.300 3.682 -12.567 1.00 89.94 101 ILE A O 1
ATOM 815 N N . ALA A 1 102 ? 20.553 1.617 -12.109 1.00 90.38 102 ALA A N 1
ATOM 816 C CA . ALA A 1 102 ? 20.441 1.840 -10.669 1.00 90.38 102 ALA A CA 1
ATOM 817 C C . ALA A 1 102 ? 21.783 2.215 -10.021 1.00 90.38 102 ALA A C 1
ATOM 819 O O . ALA A 1 102 ? 21.828 3.107 -9.172 1.00 90.38 102 ALA A O 1
ATOM 820 N N . LEU A 1 103 ? 22.880 1.567 -10.427 1.00 90.56 103 LEU A N 1
ATOM 821 C CA . LEU A 1 103 ? 24.218 1.862 -9.917 1.00 90.56 103 LEU A CA 1
ATOM 822 C 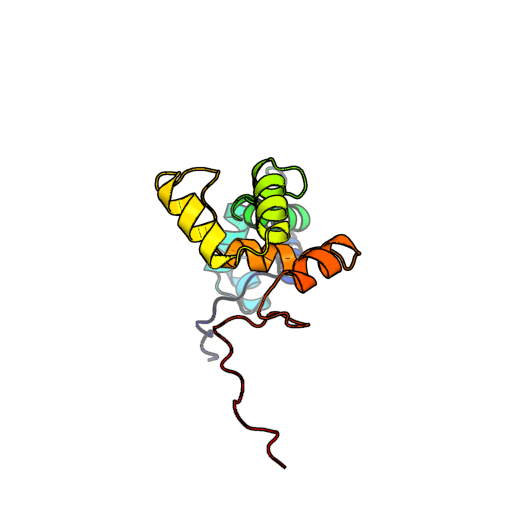C . LEU A 1 103 ? 24.678 3.265 -10.325 1.00 90.56 103 LEU A C 1
ATOM 824 O O . LEU A 1 103 ? 25.212 4.001 -9.498 1.00 90.56 103 LEU A O 1
ATOM 828 N N . THR A 1 104 ? 24.437 3.650 -11.576 1.00 90.69 104 THR A N 1
ATOM 829 C CA . THR A 1 104 ? 24.777 4.985 -12.087 1.00 90.69 104 THR A CA 1
ATOM 830 C C . THR A 1 104 ? 23.987 6.068 -11.361 1.00 90.69 104 THR A C 1
ATOM 832 O O . THR A 1 104 ? 24.577 7.024 -10.864 1.00 90.69 104 THR A O 1
ATOM 835 N N . LEU A 1 105 ? 22.676 5.878 -11.184 1.00 89.19 105 LEU A N 1
ATOM 836 C CA . LEU A 1 105 ? 21.842 6.798 -10.405 1.00 89.19 105 LEU A CA 1
ATOM 837 C C . LEU A 1 105 ? 22.284 6.885 -8.937 1.00 89.19 105 LEU A C 1
ATOM 839 O O . LEU A 1 105 ? 22.262 7.963 -8.352 1.00 89.19 105 LEU A O 1
ATOM 843 N N . ALA A 1 106 ? 22.721 5.775 -8.337 1.00 88.50 106 ALA A N 1
ATOM 844 C CA . ALA A 1 106 ? 23.230 5.765 -6.966 1.00 88.50 106 ALA A CA 1
ATOM 845 C C . ALA A 1 106 ? 24.584 6.482 -6.804 1.00 88.50 106 ALA A C 1
ATOM 847 O O . ALA A 1 106 ? 24.905 6.887 -5.690 1.00 88.50 106 ALA A O 1
ATOM 848 N N . ARG A 1 107 ? 25.368 6.628 -7.882 1.00 88.62 107 ARG A N 1
ATOM 849 C CA . ARG A 1 107 ? 26.617 7.411 -7.895 1.00 88.62 107 ARG A CA 1
ATOM 850 C C . ARG A 1 107 ? 26.365 8.902 -8.101 1.00 88.62 107 ARG A C 1
ATOM 852 O O . ARG A 1 107 ? 27.074 9.711 -7.521 1.00 88.62 107 ARG A O 1
ATOM 859 N N . LEU A 1 108 ? 25.375 9.249 -8.923 1.00 87.44 108 LEU A N 1
ATOM 860 C CA . LEU A 1 108 ? 25.032 10.641 -9.230 1.00 87.44 108 LEU A CA 1
ATOM 861 C C . LEU A 1 10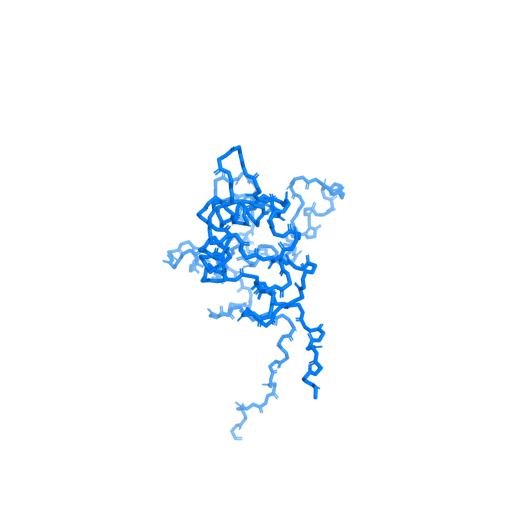8 ? 24.237 11.315 -8.105 1.00 87.44 108 LEU A C 1
ATOM 863 O O . LEU A 1 108 ? 24.384 12.514 -7.886 1.00 87.44 108 LEU A O 1
ATOM 867 N N . TYR A 1 109 ? 23.403 10.557 -7.387 1.00 85.88 109 TYR A N 1
ATOM 868 C CA . TYR A 1 109 ? 22.510 11.095 -6.366 1.00 85.88 109 TYR A CA 1
ATOM 869 C C . TYR A 1 109 ? 22.746 10.471 -4.988 1.00 85.88 109 TYR A C 1
ATOM 871 O O . TYR A 1 109 ? 22.826 9.250 -4.823 1.00 85.88 109 TYR A O 1
ATOM 879 N N . HIS A 1 110 ? 22.757 11.325 -3.965 1.00 82.75 110 HIS A N 1
ATOM 880 C CA . HIS A 1 110 ? 22.878 10.927 -2.564 1.00 82.75 110 HIS A CA 1
ATOM 881 C C . HIS A 1 110 ? 21.729 10.009 -2.100 1.00 82.75 110 HIS A C 1
ATOM 883 O O . HIS A 1 110 ? 20.652 9.917 -2.702 1.00 82.75 110 HIS A O 1
ATOM 889 N N . SER A 1 111 ? 21.947 9.290 -0.995 1.00 77.75 111 SER A N 1
ATOM 890 C CA . SER A 1 111 ? 20.911 8.477 -0.345 1.00 77.75 111 SER A CA 1
ATOM 891 C C . SER A 1 111 ? 19.702 9.317 0.057 1.00 77.75 111 SER A C 1
ATOM 893 O O . SER A 1 111 ? 19.845 10.277 0.801 1.00 77.75 111 SER A O 1
ATOM 895 N N . GLY A 1 112 ? 18.516 8.922 -0.414 1.00 74.38 112 GLY A N 1
ATOM 896 C CA . GLY A 1 112 ? 17.252 9.604 -0.117 1.00 74.38 112 GLY A CA 1
ATOM 897 C C . GLY A 1 112 ? 16.747 10.522 -1.230 1.00 74.38 112 GLY A C 1
ATOM 898 O O . GLY A 1 112 ? 15.605 10.959 -1.163 1.00 74.38 112 GLY A O 1
ATOM 899 N N . HIS A 1 113 ? 17.537 10.752 -2.282 1.00 81.31 113 HIS A N 1
ATOM 900 C CA . HIS A 1 113 ? 17.105 11.585 -3.401 1.00 81.31 113 HIS A CA 1
ATOM 901 C C . HIS A 1 113 ? 15.943 10.950 -4.186 1.00 81.31 113 HIS A C 1
ATOM 903 O O . HIS A 1 113 ? 15.894 9.732 -4.395 1.00 81.31 113 HIS A O 1
ATOM 909 N N . GLU A 1 114 ? 15.036 11.789 -4.685 1.00 78.12 114 GLU A N 1
ATOM 910 C CA . GLU A 1 114 ? 13.880 11.391 -5.502 1.00 78.12 114 GLU A CA 1
ATOM 911 C C . GLU A 1 114 ? 14.267 10.618 -6.777 1.00 78.12 114 GLU A C 1
ATOM 913 O O . GLU A 1 114 ? 13.605 9.644 -7.128 1.00 78.12 114 GLU A O 1
ATOM 918 N N . TYR A 1 115 ? 15.401 10.961 -7.400 1.00 80.31 115 TYR A N 1
ATOM 919 C CA . TYR A 1 115 ? 15.937 10.306 -8.596 1.00 80.31 115 TYR A CA 1
ATOM 920 C C . TYR A 1 115 ? 16.743 9.030 -8.313 1.00 80.31 115 TYR A C 1
ATOM 922 O O . TYR A 1 115 ? 17.252 8.395 -9.238 1.00 80.31 115 TYR A O 1
ATOM 930 N N . ARG A 1 116 ? 16.839 8.599 -7.048 1.00 83.75 116 ARG A N 1
ATOM 931 C CA . ARG A 1 116 ? 17.491 7.336 -6.686 1.00 83.75 116 ARG A CA 1
ATOM 932 C C . ARG A 1 116 ? 16.487 6.184 -6.695 1.00 83.75 116 ARG A C 1
ATOM 934 O O . ARG A 1 116 ? 15.534 6.148 -5.905 1.00 83.75 116 ARG A O 1
ATOM 941 N N . VAL A 1 117 ? 16.753 5.199 -7.551 1.00 86.94 117 VAL A N 1
ATOM 942 C CA . VAL A 1 117 ? 15.880 4.045 -7.800 1.00 86.94 117 VAL A CA 1
ATOM 943 C C . VAL A 1 117 ? 16.693 2.752 -7.795 1.00 86.94 117 VAL A C 1
ATOM 945 O O . VAL A 1 117 ? 17.819 2.713 -8.281 1.00 86.94 117 VAL A O 1
ATOM 948 N N . SER A 1 118 ? 16.126 1.687 -7.224 1.00 86.81 118 SER A N 1
ATOM 949 C CA . SER A 1 118 ? 16.724 0.349 -7.260 1.00 86.81 118 SER A CA 1
ATOM 950 C C . SER A 1 118 ? 16.386 -0.364 -8.572 1.00 86.81 118 SER A C 1
ATOM 952 O O . SER A 1 118 ? 15.298 -0.185 -9.120 1.00 86.81 118 SER A O 1
ATOM 954 N N . HIS A 1 119 ? 17.267 -1.253 -9.030 1.00 85.75 119 HIS A N 1
ATOM 955 C CA . HIS A 1 119 ? 17.004 -2.131 -10.174 1.00 85.75 119 HIS A CA 1
ATOM 956 C C . HIS A 1 119 ? 15.725 -2.961 -9.970 1.00 85.75 119 HIS A C 1
ATOM 958 O O . HIS A 1 119 ? 14.966 -3.177 -10.911 1.00 85.75 119 HIS A O 1
ATOM 964 N N . GLU A 1 120 ? 15.424 -3.345 -8.724 1.00 85.00 120 GLU A N 1
ATOM 965 C CA . GLU A 1 120 ? 14.177 -4.015 -8.340 1.00 85.00 120 GLU A CA 1
ATOM 966 C C . GLU A 1 120 ? 12.931 -3.175 -8.647 1.00 85.00 120 GLU A C 1
ATOM 968 O O . GLU A 1 120 ? 11.914 -3.712 -9.090 1.00 85.00 120 GLU A O 1
ATOM 973 N N . THR A 1 121 ? 13.013 -1.858 -8.444 1.00 87.50 121 THR A N 1
ATOM 974 C CA . THR A 1 121 ? 11.933 -0.914 -8.749 1.00 87.50 121 THR A CA 1
ATOM 975 C C . THR A 1 121 ? 11.753 -0.768 -10.256 1.00 87.50 121 THR A C 1
ATOM 977 O O . THR A 1 121 ? 10.621 -0.819 -10.722 1.00 87.50 121 THR A O 1
ATOM 980 N N . ILE A 1 122 ? 12.849 -0.679 -11.021 1.00 87.50 122 ILE A N 1
ATOM 981 C CA . ILE A 1 122 ? 12.808 -0.630 -12.493 1.00 87.50 122 ILE A CA 1
ATOM 982 C C . ILE A 1 122 ? 12.126 -1.886 -13.043 1.00 87.50 122 ILE A C 1
ATOM 984 O O . ILE A 1 122 ? 11.175 -1.785 -13.815 1.00 87.50 122 ILE A O 1
ATOM 988 N N . TYR A 1 123 ? 12.540 -3.072 -12.588 1.00 86.12 123 TYR A N 1
ATOM 989 C CA . TYR A 1 123 ? 11.890 -4.317 -12.986 1.00 86.12 123 TYR A CA 1
ATOM 990 C C . TYR A 1 123 ? 10.408 -4.350 -12.583 1.00 86.12 123 TYR A C 1
ATOM 992 O O . TYR A 1 123 ? 9.567 -4.676 -13.417 1.00 86.12 123 TYR A O 1
ATOM 1000 N N . ASN A 1 124 ? 10.061 -4.003 -11.337 1.00 84.06 124 ASN A N 1
ATOM 1001 C CA . ASN A 1 124 ? 8.662 -3.986 -10.893 1.00 84.06 124 ASN A CA 1
ATOM 1002 C C . ASN A 1 124 ? 7.807 -3.083 -11.780 1.00 84.06 124 ASN A C 1
ATOM 1004 O O . ASN A 1 124 ? 6.711 -3.483 -12.153 1.00 84.06 124 ASN A O 1
ATOM 1008 N N . CYS A 1 125 ? 8.323 -1.921 -12.175 1.00 85.06 125 CYS A N 1
ATOM 1009 C CA . CYS A 1 125 ? 7.626 -1.022 -13.084 1.00 85.06 125 CYS A CA 1
ATOM 1010 C C . CYS A 1 125 ? 7.442 -1.637 -14.471 1.00 85.06 125 CYS A C 1
ATOM 1012 O O . CYS A 1 125 ? 6.315 -1.671 -14.951 1.00 85.06 125 CYS A O 1
ATOM 1014 N N . ILE A 1 126 ? 8.488 -2.214 -15.075 1.00 85.12 126 ILE A N 1
ATOM 1015 C CA . ILE A 1 126 ? 8.379 -2.856 -16.398 1.00 85.12 126 ILE A CA 1
ATOM 1016 C C . ILE A 1 126 ? 7.311 -3.963 -16.399 1.00 85.12 126 ILE A C 1
ATOM 1018 O O . ILE A 1 126 ? 6.512 -4.064 -17.331 1.00 85.12 126 ILE A O 1
ATOM 1022 N N . TYR A 1 127 ? 7.270 -4.788 -15.349 1.00 81.75 127 TYR A N 1
ATOM 1023 C CA . TYR A 1 127 ? 6.325 -5.904 -15.262 1.00 81.75 127 TYR A CA 1
ATOM 1024 C C . TYR A 1 127 ? 4.922 -5.510 -14.784 1.00 81.75 127 TYR A C 1
ATOM 1026 O O . TYR A 1 127 ? 3.982 -6.242 -15.087 1.00 81.75 127 TYR A O 1
ATOM 1034 N N . ALA A 1 128 ? 4.768 -4.394 -14.066 1.00 81.69 128 ALA A N 1
ATOM 1035 C CA . ALA A 1 128 ? 3.473 -3.887 -13.607 1.00 81.69 128 ALA A CA 1
ATOM 1036 C C . ALA A 1 128 ? 2.726 -3.059 -14.669 1.00 81.69 128 ALA A C 1
ATOM 1038 O O . ALA A 1 128 ? 1.538 -2.795 -14.493 1.00 81.69 128 ALA A O 1
ATOM 1039 N N . MET A 1 129 ? 3.392 -2.647 -15.755 1.00 78.81 129 MET A N 1
ATOM 1040 C CA . MET A 1 129 ? 2.738 -1.949 -16.865 1.00 78.81 129 MET A CA 1
ATOM 1041 C C . MET A 1 129 ? 1.680 -2.825 -17.556 1.00 78.81 129 MET A C 1
ATOM 1043 O O . MET A 1 129 ? 1.867 -4.044 -17.667 1.00 78.81 129 MET A O 1
ATOM 1047 N N . PRO A 1 130 ? 0.603 -2.214 -18.090 1.00 79.31 130 PRO A N 1
ATOM 1048 C CA . PRO A 1 130 ? -0.355 -2.925 -18.927 1.00 79.31 130 PRO A CA 1
ATOM 1049 C C . PRO A 1 130 ? 0.344 -3.548 -20.143 1.00 79.31 130 PRO A C 1
ATOM 1051 O O . PRO A 1 130 ? 1.380 -3.071 -20.617 1.00 79.31 130 PRO A O 1
A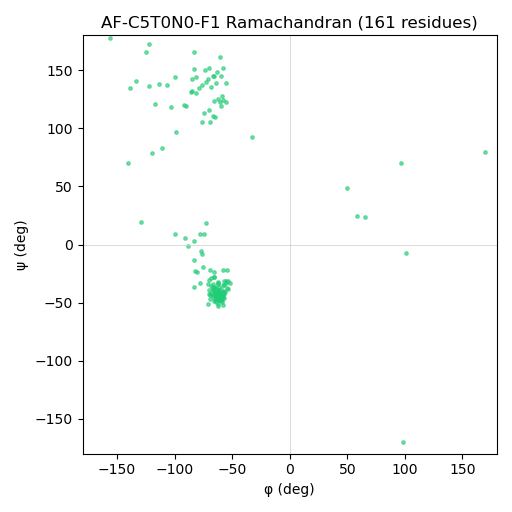TOM 1054 N N . VAL A 1 131 ? -0.212 -4.650 -20.648 1.00 76.44 131 VAL A N 1
ATOM 1055 C CA . VAL A 1 131 ? 0.341 -5.332 -21.821 1.00 76.44 131 VAL A CA 1
ATOM 1056 C C . VAL A 1 131 ? 0.175 -4.421 -23.037 1.00 76.44 131 VAL A C 1
ATOM 1058 O O . VAL A 1 131 ? -0.936 -4.196 -23.498 1.00 76.44 131 VAL A O 1
ATOM 1061 N N . GLY A 1 132 ? 1.289 -3.903 -23.547 1.00 80.50 132 GLY A N 1
ATOM 1062 C CA . GLY A 1 132 ? 1.326 -2.997 -24.693 1.00 80.50 132 GLY A CA 1
ATOM 1063 C C . GLY A 1 132 ? 2.680 -3.026 -25.397 1.00 80.50 132 GLY A C 1
ATOM 1064 O O . GLY A 1 132 ? 3.602 -3.726 -24.963 1.00 80.50 132 GLY A O 1
ATOM 1065 N N . GLU A 1 133 ? 2.801 -2.269 -26.487 1.00 79.62 133 GLU A N 1
ATOM 1066 C CA . GLU A 1 133 ? 4.019 -2.214 -27.309 1.00 79.62 133 GLU A CA 1
ATOM 1067 C C . GLU A 1 133 ? 5.230 -1.734 -26.511 1.00 79.62 133 GLU A C 1
ATOM 1069 O O . GLU A 1 133 ? 6.267 -2.390 -26.537 1.00 79.62 133 GLU A O 1
ATOM 1074 N N . LEU A 1 134 ? 5.059 -0.696 -25.686 1.00 80.06 134 LEU A N 1
ATOM 1075 C CA . LEU A 1 134 ? 6.119 -0.182 -24.816 1.00 80.06 134 LEU A CA 1
ATOM 1076 C C . LEU A 1 134 ? 6.662 -1.259 -23.864 1.00 80.06 134 LEU A C 1
ATOM 1078 O O . LEU A 1 134 ? 7.868 -1.383 -23.670 1.00 80.06 134 LEU A O 1
ATOM 1082 N N . ARG A 1 135 ? 5.787 -2.093 -23.289 1.00 82.31 135 ARG A N 1
ATOM 1083 C CA . ARG A 1 135 ? 6.217 -3.204 -22.428 1.00 82.31 135 ARG A CA 1
ATOM 1084 C C . ARG A 1 135 ? 7.027 -4.230 -23.221 1.00 82.31 135 ARG A C 1
ATOM 1086 O O . ARG A 1 135 ? 8.045 -4.700 -22.721 1.00 82.31 135 ARG A O 1
ATOM 1093 N N . LYS A 1 136 ? 6.588 -4.586 -24.433 1.00 82.31 136 LYS A N 1
ATOM 1094 C CA . LYS A 1 136 ? 7.302 -5.541 -25.299 1.00 82.31 136 LYS A CA 1
ATOM 1095 C C . LYS A 1 136 ? 8.673 -5.000 -25.711 1.00 82.31 136 LYS A C 1
ATOM 1097 O O . LYS A 1 136 ? 9.653 -5.731 -25.606 1.00 82.31 136 LYS A O 1
ATOM 1102 N N . GLU A 1 137 ? 8.740 -3.728 -26.100 1.00 85.50 137 GLU A N 1
ATOM 1103 C CA . GLU A 1 137 ? 9.979 -3.032 -26.459 1.00 85.50 137 GLU A CA 1
ATOM 1104 C C . GLU A 1 137 ? 10.973 -3.058 -25.291 1.00 85.50 137 GLU A C 1
ATOM 1106 O O . GLU A 1 137 ? 12.098 -3.534 -25.433 1.00 85.50 137 GLU A O 1
ATOM 1111 N N . LEU A 1 138 ? 10.536 -2.634 -24.102 1.00 84.00 138 LEU A N 1
ATOM 1112 C CA . LEU A 1 138 ? 11.395 -2.600 -22.920 1.00 84.00 138 LEU A CA 1
ATOM 1113 C C . LEU A 1 138 ? 11.839 -4.000 -22.490 1.00 84.00 138 LEU A C 1
ATOM 1115 O O . LEU A 1 138 ? 13.006 -4.182 -22.157 1.00 84.00 138 LEU A O 1
ATOM 1119 N N . ILE A 1 139 ? 10.965 -5.008 -22.545 1.00 83.69 139 ILE A N 1
ATOM 1120 C CA . ILE A 1 139 ? 11.355 -6.395 -22.248 1.00 83.69 139 ILE A CA 1
ATOM 1121 C C . ILE A 1 139 ? 12.404 -6.895 -23.252 1.00 83.69 139 ILE A C 1
ATOM 1123 O O . ILE A 1 139 ? 13.358 -7.546 -22.834 1.00 83.69 139 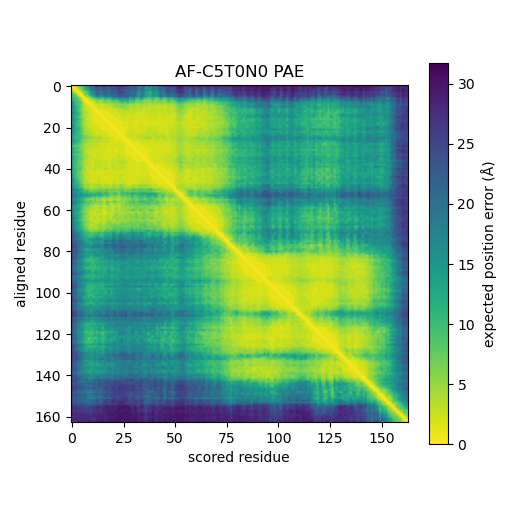ILE A O 1
ATOM 1127 N N . ALA A 1 140 ? 12.289 -6.546 -24.536 1.00 83.19 140 ALA A N 1
ATOM 1128 C CA . ALA A 1 140 ? 13.262 -6.927 -25.562 1.00 83.19 140 ALA A CA 1
ATOM 1129 C C . ALA A 1 140 ? 14.652 -6.287 -25.362 1.00 83.19 140 ALA A C 1
ATOM 1131 O O . ALA A 1 140 ? 15.657 -6.830 -25.824 1.00 83.19 140 ALA A O 1
ATOM 1132 N N . THR A 1 141 ? 14.740 -5.154 -24.656 1.00 82.38 141 THR A N 1
ATOM 1133 C CA . THR A 1 141 ? 16.035 -4.553 -24.283 1.00 82.38 141 THR A CA 1
ATOM 1134 C C . THR A 1 141 ? 16.741 -5.286 -23.138 1.00 82.38 141 THR A C 1
ATOM 1136 O O . THR A 1 141 ? 17.956 -5.144 -22.983 1.00 82.38 141 THR A O 1
ATOM 1139 N N . LEU A 1 142 ? 16.021 -6.095 -22.347 1.00 82.31 142 LEU A N 1
ATOM 1140 C CA . LEU A 1 142 ? 16.585 -6.810 -21.204 1.00 82.31 142 LEU A CA 1
ATOM 1141 C C . LEU A 1 142 ? 17.348 -8.059 -21.652 1.00 82.31 142 LEU A C 1
ATOM 1143 O O . LEU A 1 142 ? 16.842 -8.886 -22.403 1.00 82.31 142 LEU A O 1
ATOM 1147 N N . ARG A 1 143 ? 18.548 -8.254 -21.093 1.00 73.62 143 ARG A N 1
ATOM 1148 C CA . ARG A 1 143 ? 19.377 -9.446 -21.350 1.00 73.62 143 ARG A CA 1
ATOM 1149 C C . ARG A 1 143 ? 18.702 -10.750 -20.895 1.00 73.62 143 ARG A C 1
ATOM 1151 O O . ARG A 1 143 ? 18.882 -11.783 -21.523 1.00 73.62 143 ARG A O 1
ATOM 1158 N N . HIS A 1 144 ? 17.917 -10.687 -19.820 1.00 69.00 144 HIS A N 1
ATOM 1159 C CA . HIS A 1 144 ? 17.117 -11.799 -19.307 1.00 69.00 144 HIS A CA 1
ATOM 1160 C C . HIS A 1 144 ? 15.634 -11.417 -19.326 1.00 69.00 144 HIS A C 1
ATOM 1162 O O . HIS A 1 144 ? 15.055 -11.014 -18.313 1.00 69.00 144 HIS A O 1
ATOM 1168 N N . ALA A 1 145 ? 15.037 -11.501 -20.511 1.00 61.84 145 ALA A N 1
ATOM 1169 C CA . ALA A 1 145 ? 13.610 -11.310 -20.717 1.00 61.84 145 ALA A CA 1
ATOM 1170 C C . ALA A 1 145 ? 12.846 -12.556 -20.243 1.00 61.84 145 ALA A C 1
ATOM 1172 O O . ALA A 1 145 ? 12.855 -13.592 -20.902 1.00 61.84 145 ALA A O 1
ATOM 1173 N N . HIS A 1 146 ? 12.177 -12.466 -19.093 1.00 64.69 146 HIS A N 1
ATOM 1174 C CA . HIS A 1 146 ? 11.247 -13.501 -18.647 1.00 64.69 146 HIS A CA 1
ATOM 1175 C C . HIS A 1 146 ? 9.811 -13.075 -18.960 1.00 64.69 146 HIS A C 1
ATOM 1177 O O . HIS A 1 146 ? 9.453 -11.909 -18.819 1.00 64.69 146 HIS A O 1
ATOM 1183 N N . ASN A 1 147 ? 8.945 -14.023 -19.326 1.00 55.81 147 ASN A N 1
ATOM 1184 C CA . ASN A 1 147 ? 7.521 -13.730 -19.542 1.00 55.81 147 ASN A CA 1
ATOM 1185 C C . ASN A 1 147 ? 6.805 -13.311 -18.246 1.00 55.81 147 ASN A C 1
ATOM 1187 O O . ASN A 1 147 ? 5.842 -12.539 -18.280 1.00 55.81 147 ASN A O 1
ATOM 1191 N N . LYS A 1 148 ? 7.296 -13.791 -17.098 1.00 58.34 148 LYS A N 1
ATOM 1192 C CA . LYS A 1 148 ? 6.766 -13.494 -15.769 1.00 58.34 148 LYS A CA 1
ATOM 1193 C C . LYS A 1 148 ? 7.912 -13.271 -14.794 1.00 58.34 148 LYS A C 1
ATOM 1195 O O . LYS A 1 148 ? 8.856 -14.054 -14.744 1.00 58.34 148 LYS A O 1
ATOM 1200 N N . ARG A 1 149 ? 7.807 -12.216 -13.991 1.00 65.06 149 ARG A N 1
ATOM 1201 C CA . ARG A 1 149 ? 8.733 -11.983 -12.889 1.00 65.06 149 ARG A CA 1
ATOM 1202 C C . ARG A 1 149 ? 8.319 -12.819 -11.686 1.00 65.06 149 ARG A C 1
ATOM 1204 O O . ARG A 1 149 ? 7.161 -12.776 -11.276 1.00 65.06 149 ARG A O 1
ATOM 1211 N N . LEU A 1 150 ? 9.271 -13.537 -11.108 1.00 59.16 150 LEU A N 1
ATOM 1212 C CA . LEU A 1 150 ? 9.090 -14.249 -9.850 1.00 59.16 150 LEU A CA 1
ATOM 1213 C C . LEU A 1 150 ? 9.846 -13.509 -8.745 1.00 59.16 150 LEU A C 1
ATOM 1215 O O . LEU A 1 150 ? 10.962 -13.038 -8.984 1.00 59.16 150 LEU A O 1
ATOM 1219 N N . PRO A 1 151 ? 9.251 -13.352 -7.553 1.00 54.34 151 PRO A N 1
ATOM 1220 C CA . PRO A 1 151 ? 9.964 -12.788 -6.420 1.00 54.34 151 PRO A CA 1
ATOM 1221 C C . PRO A 1 151 ? 11.117 -13.717 -6.021 1.00 54.34 151 PRO A C 1
ATOM 1223 O O . PRO A 1 151 ? 10.946 -14.932 -5.967 1.00 54.34 151 PRO A O 1
ATOM 1226 N N . ARG A 1 152 ? 12.281 -13.138 -5.691 1.00 55.88 152 ARG A N 1
ATOM 1227 C CA . ARG A 1 152 ? 13.485 -13.873 -5.243 1.00 55.88 152 ARG A CA 1
ATOM 1228 C C . ARG A 1 152 ? 13.235 -14.808 -4.049 1.00 55.88 152 ARG A C 1
ATOM 1230 O O . ARG A 1 152 ? 14.000 -15.740 -3.850 1.00 55.88 152 ARG A O 1
ATOM 1237 N N . SER A 1 153 ? 12.180 -14.566 -3.268 1.00 53.97 153 SER A N 1
ATOM 1238 C CA . SER A 1 153 ? 11.775 -15.389 -2.122 1.00 53.97 153 SER A CA 1
ATOM 1239 C C . SER A 1 153 ? 11.081 -16.701 -2.500 1.00 53.97 153 SER A C 1
ATOM 1241 O O . SER A 1 153 ? 10.801 -17.497 -1.611 1.00 53.97 153 SER A O 1
ATOM 1243 N N . ILE A 1 154 ? 10.755 -16.918 -3.779 1.00 53.03 154 ILE A N 1
ATOM 1244 C CA . ILE A 1 154 ? 10.262 -18.204 -4.279 1.00 53.03 154 ILE A CA 1
ATOM 1245 C C . ILE A 1 154 ? 11.456 -18.918 -4.922 1.00 53.03 154 ILE A C 1
ATOM 1247 O O . ILE A 1 154 ? 11.775 -18.632 -6.079 1.00 53.03 154 ILE A O 1
ATOM 1251 N N . PRO A 1 155 ? 12.147 -19.822 -4.205 1.00 42.34 155 PRO A N 1
ATOM 1252 C CA . PRO A 1 155 ? 13.119 -20.698 -4.837 1.00 42.34 155 PRO A CA 1
ATOM 1253 C C . PRO A 1 155 ? 12.359 -21.619 -5.800 1.00 42.34 155 PRO A C 1
ATOM 1255 O O . PRO A 1 155 ? 11.578 -22.466 -5.374 1.00 42.34 155 PRO A O 1
ATOM 1258 N N . GLN A 1 156 ? 12.526 -21.428 -7.108 1.00 53.44 156 GLN A N 1
ATOM 1259 C CA . GLN A 1 156 ? 12.026 -22.388 -8.086 1.00 53.44 156 GLN A CA 1
ATOM 1260 C C . GLN A 1 156 ? 13.047 -23.497 -8.292 1.00 53.44 156 GLN A C 1
ATOM 1262 O O . GLN A 1 156 ? 14.229 -23.230 -8.506 1.00 53.44 156 GLN A O 1
ATOM 1267 N N . LEU A 1 157 ? 12.525 -24.723 -8.232 1.00 41.81 157 LEU A N 1
ATOM 1268 C CA . LEU A 1 157 ? 13.079 -25.981 -8.720 1.00 41.81 157 LEU A CA 1
ATOM 1269 C C . LEU A 1 157 ? 13.917 -25.756 -9.988 1.00 41.81 157 LEU A C 1
ATOM 1271 O O . LEU A 1 157 ? 13.408 -25.757 -11.107 1.00 41.81 157 LEU A O 1
ATOM 1275 N N . ARG A 1 158 ? 15.222 -25.552 -9.804 1.00 40.16 158 ARG A N 1
ATOM 1276 C CA . ARG A 1 158 ? 16.207 -25.889 -10.827 1.00 40.16 158 ARG A CA 1
ATOM 1277 C C . ARG A 1 158 ? 16.095 -27.404 -11.005 1.00 40.16 158 ARG A C 1
ATOM 1279 O O . ARG A 1 158 ? 16.218 -28.116 -10.015 1.00 40.16 158 ARG A O 1
ATOM 1286 N N . ASN A 1 159 ? 15.876 -27.850 -12.239 1.00 41.75 159 ASN A N 1
ATOM 1287 C CA . ASN A 1 159 ? 15.917 -29.245 -12.701 1.00 41.75 159 ASN A CA 1
ATOM 1288 C C . ASN A 1 159 ? 14.550 -29.949 -12.761 1.00 41.75 159 ASN A C 1
ATOM 1290 O O . ASN A 1 159 ? 14.264 -30.881 -12.021 1.00 41.75 159 ASN A O 1
ATOM 1294 N N . ALA A 1 160 ? 13.720 -29.529 -13.712 1.00 38.25 160 ALA A N 1
ATOM 1295 C CA . ALA A 1 160 ? 12.734 -30.406 -14.341 1.00 38.25 160 ALA A CA 1
ATOM 1296 C C . ALA A 1 160 ? 12.701 -30.056 -15.831 1.00 38.25 160 ALA A C 1
ATOM 1298 O O . ALA A 1 160 ? 11.815 -29.333 -16.275 1.00 38.25 160 ALA A O 1
ATOM 1299 N N . ASN A 1 161 ? 13.785 -30.411 -16.525 1.00 39.69 161 ASN A N 1
ATOM 1300 C CA . ASN A 1 161 ? 13.893 -30.637 -17.970 1.00 39.69 161 ASN A CA 1
ATOM 1301 C C . ASN A 1 161 ? 15.384 -30.763 -18.310 1.00 39.69 161 ASN A C 1
ATOM 1303 O O . ASN A 1 161 ? 16.009 -29.810 -18.770 1.00 39.69 161 ASN A O 1
ATOM 1307 N N . GLU A 1 162 ? 15.945 -31.940 -18.057 1.00 30.81 162 GLU A N 1
ATOM 1308 C CA . GLU A 1 162 ? 16.989 -32.482 -18.927 1.00 30.81 162 GLU A CA 1
ATOM 1309 C C . GLU A 1 162 ? 16.393 -33.733 -19.598 1.00 30.81 162 GLU A C 1
ATOM 1311 O O . GLU A 1 162 ? 15.616 -34.431 -18.937 1.00 30.81 162 GLU A O 1
ATOM 1316 N N . PRO A 1 163 ? 16.635 -33.931 -20.908 1.00 42.03 163 PRO A N 1
ATOM 1317 C CA . PRO A 1 163 ? 16.131 -35.070 -21.676 1.00 42.03 163 PRO A CA 1
ATOM 1318 C C . PRO A 1 163 ? 16.746 -36.406 -21.248 1.00 42.03 163 PRO A C 1
ATOM 1320 O O . PRO A 1 163 ? 17.903 -36.407 -20.769 1.00 42.03 163 PRO A O 1
#

Mean predicted aligned error: 12.1 Å

pLDDT: mean 79.48, std 14.4, range [30.81, 93.44]

Sequence (163 aa):
MPTASSHYHQLQPEDRVTIASLKQQNHSNRAIARQLHRSPATISRELQRNDCSSGYGNAHAQSQSLQRRRCGRPAIKLHPDSILWALVVHLLRLRWSPEQIALTLARLYHSGHEYRVSHETIYNCIYAMPVGELRKELIATLRHAHNKRLPRSIPQLRNANEP

Solvent-accessible surface area (backbone atoms only — not comparable to full-atom values): 10101 Å² total; per-residue (Å²): 131,90,75,78,72,92,63,93,75,81,86,47,74,68,55,37,48,50,52,34,55,42,50,76,70,67,51,50,56,62,56,54,12,61,77,69,76,47,55,42,67,58,49,50,53,52,46,73,74,34,54,48,100,92,44,65,41,39,69,57,38,51,50,53,55,50,48,53,58,55,72,71,47,79,78,77,77,70,38,88,87,33,70,63,33,53,51,51,53,55,44,31,74,72,57,45,49,54,59,57,52,22,53,51,31,54,70,77,36,63,95,86,42,82,78,46,52,52,34,69,54,52,50,49,48,58,71,69,48,72,94,46,68,70,42,52,54,56,41,70,42,41,95,80,64,65,99,67,90,73,62,87,88,60,83,71,81,81,84,88,81,79,136